Protein AF-0000000078665716 (afdb_homodimer)

Secondary structure (DSSP, 8-state):
------EEEEEEEEEEETTEEEEEPPHHHHHHTT--TT-EEEEEEETTEEEEEE------/------EEEEEEEEEEETTEEEEEPPHHHHHHTT--TT-EEEEEEETTEEEEEE------

Nearest PDB structures (foldseek):
  1ub4-assembly1_C-2  TM=9.146E-01  e=5.731E-03  Escherichia coli
  2mrn-assembly1_B  TM=7.463E-01  e=3.895E-03  Escherichia coli K-12
  2mru-assembly1_A  TM=8.805E-01  e=4.795E-02  Escherichia coli K-12
  2mru-assembly1_B  TM=8.366E-01  e=5.454E-02  Escherichia coli K-12
  2ro4-assembly1_B  TM=7.841E-01  e=2.108E-01  Bacillus subtilis

Sequence (120 aa):
MAIEEMSAIFEGTLVKWGNSLGVVIPKPVQRGMALKPGEKIRFRLEKNKLCIEKIEKKEDMAIEEMSAIFEGTLVKWGNSLGVVIPKPVQRGMALKPGEKIRFRLEKNKLCIEKIEKKED

InterPro domains:
  IPR007159 SpoVT-AbrB domain [PF04014] (15-59)
  IPR007159 SpoVT-AbrB domain [SM00966] (15-60)
  IPR037914 SpoVT-AbrB domain superfamily [SSF89447] (13-58)

Foldseek 3Di:
DPPPPDDDDDDWDWDDDDPDIDTDDDPVVCVVQVPDPPFDWDWDDDPHDTDIHGDDPPPD/DPPPPDDDDDDWDWDDDDPDIDTDDDPVVCVVQVPDPPFDWDWDDDPHDTDIHGDPPPPD

pLDDT: mean 86.78, std 16.05, range [35.03, 96.94]

Structure (mmCIF, N/CA/C/O backbone):
data_AF-0000000078665716-model_v1
#
loop_
_entity.id
_entity.type
_entity.pdbx_description
1 polymer 'SpoVT-AbrB domain-containing protein'
#
loop_
_atom_site.group_PDB
_atom_site.id
_atom_site.type_symbol
_atom_site.label_atom_id
_atom_site.label_alt_id
_atom_site.label_comp_id
_atom_site.label_asym_id
_atom_site.label_entity_id
_atom_site.label_seq_id
_atom_site.pdbx_PDB_ins_code
_atom_site.Cartn_x
_atom_site.Cartn_y
_atom_site.Cartn_z
_atom_site.occupancy
_atom_site.B_iso_or_equiv
_atom_site.auth_seq_id
_atom_site.auth_comp_id
_atom_site.auth_asym_id
_atom_site.auth_atom_id
_atom_site.pdbx_PDB_model_num
ATOM 1 N N . MET A 1 1 ? 27.422 6.488 -12.406 1 37.41 1 MET A N 1
ATOM 2 C CA . MET A 1 1 ? 26.281 7.324 -12.758 1 37.41 1 MET A CA 1
ATOM 3 C C . MET A 1 1 ? 25 6.77 -12.156 1 37.41 1 MET A C 1
ATOM 5 O O . MET A 1 1 ? 24.891 5.574 -11.875 1 37.41 1 MET A O 1
ATOM 9 N N . ALA A 1 2 ? 24.312 7.43 -11.266 1 45.88 2 ALA A N 1
ATOM 10 C CA . ALA A 1 2 ? 23.328 6.848 -10.359 1 45.88 2 ALA A CA 1
ATOM 11 C C . ALA A 1 2 ? 22.359 5.941 -11.117 1 45.88 2 ALA A C 1
ATOM 13 O O . ALA A 1 2 ? 21.672 6.391 -12.031 1 45.88 2 ALA A O 1
ATOM 14 N N . ILE A 1 3 ? 22.703 4.863 -11.758 1 50.75 3 ILE A N 1
ATOM 15 C CA . ILE A 1 3 ? 21.875 3.818 -12.367 1 50.75 3 ILE A CA 1
ATOM 16 C C . ILE A 1 3 ? 20.469 3.879 -11.797 1 50.75 3 ILE A C 1
ATOM 18 O O . ILE A 1 3 ? 20.25 3.656 -10.602 1 50.75 3 ILE A O 1
ATOM 22 N N . GLU A 1 4 ? 19.594 4.871 -12.086 1 53.94 4 GLU A N 1
ATOM 23 C CA . GLU A 1 4 ? 18.219 5.242 -11.82 1 53.94 4 GLU A CA 1
ATOM 24 C C . GLU A 1 4 ? 17.297 4.02 -11.828 1 53.94 4 GLU A C 1
ATOM 26 O O . GLU A 1 4 ? 17.141 3.359 -12.859 1 53.94 4 GLU A O 1
ATOM 31 N N . GLU A 1 5 ? 17.609 3.143 -10.969 1 58.81 5 GLU A N 1
ATOM 32 C CA . GLU A 1 5 ? 16.609 2.098 -10.789 1 58.81 5 GLU A CA 1
ATOM 33 C C . GLU A 1 5 ? 15.227 2.584 -11.219 1 58.81 5 GLU A C 1
ATOM 35 O O . GLU A 1 5 ? 14.859 3.734 -10.969 1 58.81 5 GLU A O 1
ATOM 40 N N . MET A 1 6 ? 14.891 2.268 -12.367 1 76.5 6 MET A N 1
ATOM 41 C CA . MET A 1 6 ? 13.633 2.635 -13.016 1 76.5 6 MET A CA 1
ATOM 42 C C . MET A 1 6 ? 12.453 2.365 -12.094 1 76.5 6 MET A C 1
ATOM 44 O O . MET A 1 6 ? 12.117 1.209 -11.836 1 76.5 6 MET A O 1
ATOM 48 N N . SER A 1 7 ? 12.227 3.318 -11.219 1 88.19 7 SER A N 1
ATOM 49 C CA . SER A 1 7 ? 11.008 3.246 -10.43 1 88.19 7 SER A CA 1
ATOM 50 C C . SER A 1 7 ? 9.859 3.975 -11.117 1 88.19 7 SER A C 1
ATOM 52 O O . SER A 1 7 ? 10.07 4.98 -11.797 1 88.19 7 SER A O 1
ATOM 54 N N . ALA A 1 8 ? 8.773 3.256 -11.289 1 93.56 8 ALA A N 1
ATOM 55 C CA . ALA A 1 8 ? 7.543 3.879 -11.766 1 93.56 8 ALA A CA 1
ATOM 56 C C . ALA A 1 8 ? 6.773 4.531 -10.625 1 93.56 8 ALA A C 1
ATOM 58 O O . ALA A 1 8 ? 6.652 3.951 -9.539 1 93.56 8 ALA A O 1
ATOM 59 N N . ILE A 1 9 ? 6.438 5.816 -10.828 1 94.75 9 ILE A N 1
ATOM 60 C CA . ILE A 1 9 ? 5.762 6.562 -9.773 1 94.75 9 ILE A CA 1
ATOM 61 C C . ILE A 1 9 ? 4.305 6.805 -10.164 1 94.75 9 ILE A C 1
ATOM 63 O O . ILE A 1 9 ? 4.02 7.23 -11.289 1 94.75 9 ILE A O 1
ATOM 67 N N . PHE A 1 10 ? 3.416 6.469 -9.164 1 96.62 10 PHE A N 1
ATOM 68 C CA . PHE A 1 10 ? 1.993 6.719 -9.352 1 96.62 10 PHE A CA 1
ATOM 69 C C . PHE A 1 10 ? 1.432 7.531 -8.188 1 96.62 10 PHE A C 1
ATOM 71 O O . PHE A 1 10 ? 1.979 7.508 -7.086 1 96.62 10 PHE A O 1
ATOM 78 N N . GLU A 1 11 ? 0.454 8.328 -8.477 1 95.5 11 GLU A N 1
ATOM 79 C CA . GLU A 1 11 ? -0.226 9.078 -7.426 1 95.5 11 GLU A CA 1
ATOM 80 C C . GLU A 1 11 ? -1.53 8.391 -7.02 1 95.5 11 GLU A C 1
ATOM 82 O O . GLU A 1 11 ? -2.23 7.832 -7.863 1 95.5 11 GLU A O 1
ATOM 87 N N . GLY A 1 12 ? -1.658 8.383 -5.758 1 95.19 12 GLY A N 1
ATOM 88 C CA . GLY A 1 12 ? -2.896 7.836 -5.227 1 95.19 12 GLY A CA 1
ATOM 89 C C . GLY A 1 12 ? -3.461 8.641 -4.07 1 95.19 12 GLY A C 1
ATOM 90 O O . GLY A 1 12 ? -2.92 9.695 -3.719 1 95.19 12 GLY A O 1
ATOM 91 N N . THR A 1 13 ? -4.684 8.258 -3.631 1 95.81 13 THR A N 1
ATOM 92 C CA . THR A 1 13 ? -5.348 8.898 -2.502 1 95.81 13 THR A CA 1
ATOM 93 C C . THR A 1 13 ? -5.793 7.863 -1.474 1 95.81 13 THR A C 1
ATOM 95 O O . THR A 1 13 ? -6.289 6.793 -1.834 1 95.81 13 THR A O 1
ATOM 98 N N . LEU A 1 14 ? -5.504 8.242 -0.25 1 96.62 14 LEU A N 1
ATOM 99 C CA . LEU A 1 14 ? -5.973 7.383 0.834 1 96.62 14 LEU A CA 1
ATOM 100 C C . LEU A 1 14 ? -7.492 7.426 0.944 1 96.62 14 LEU A C 1
ATOM 102 O O . LEU A 1 14 ? -8.094 8.5 0.905 1 96.62 14 LEU A O 1
ATOM 106 N N . VAL A 1 15 ? -8.008 6.219 1.04 1 94.69 15 VAL A N 1
ATOM 107 C CA . VAL A 1 15 ? -9.469 6.129 1.089 1 94.69 15 VAL A CA 1
ATOM 108 C C . VAL A 1 15 ? -9.898 5.438 2.381 1 94.69 15 VAL A C 1
ATOM 110 O O . VAL A 1 15 ? -9.195 4.562 2.889 1 94.69 15 VAL A O 1
ATOM 113 N N . LYS A 1 16 ? -10.898 5.902 2.963 1 92.56 16 LYS A N 1
ATOM 114 C CA . LYS A 1 16 ? -11.469 5.32 4.176 1 92.56 16 LYS A CA 1
ATOM 115 C C . LYS A 1 16 ? -12.633 4.395 3.85 1 92.56 16 LYS A C 1
ATOM 117 O O . LYS A 1 16 ? -13.562 4.789 3.141 1 92.56 16 LYS A O 1
ATOM 122 N N . TRP A 1 17 ? -12.492 3.066 4.199 1 85.5 17 TRP A N 1
ATOM 123 C CA . TRP A 1 17 ? -13.547 2.064 4.047 1 85.5 17 TRP A CA 1
ATOM 124 C C . TRP A 1 17 ? -14.234 1.794 5.379 1 85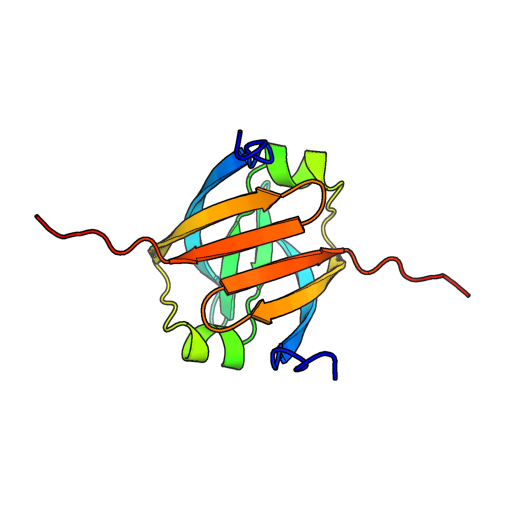.5 17 TRP A C 1
ATOM 126 O O . TRP A 1 17 ? -13.875 0.853 6.094 1 85.5 17 TRP A O 1
ATOM 136 N N . GLY A 1 18 ? -15.227 2.545 5.727 1 89.12 18 GLY A N 1
ATOM 137 C CA . GLY A 1 18 ? -15.797 2.484 7.062 1 89.12 18 GLY A CA 1
ATOM 138 C C . GLY A 1 18 ? -14.828 2.92 8.148 1 89.12 18 GLY A C 1
ATOM 139 O O . GLY A 1 18 ? -14.414 4.082 8.188 1 89.12 18 GLY A O 1
ATOM 140 N N . ASN A 1 19 ? -14.43 1.961 8.914 1 91.19 19 ASN A N 1
ATOM 141 C CA . ASN A 1 19 ? -13.492 2.266 9.984 1 91.19 19 ASN A CA 1
ATOM 142 C C . ASN A 1 19 ? -12.062 1.908 9.602 1 91.19 19 ASN A C 1
ATOM 144 O O . ASN A 1 19 ? -11.133 2.076 10.398 1 91.19 19 ASN A O 1
ATOM 148 N N . SER A 1 20 ? -11.922 1.525 8.367 1 94.62 20 SER A N 1
ATOM 149 C CA . SER A 1 20 ? -10.609 1.099 7.902 1 94.62 20 SER A CA 1
ATOM 150 C C . SER A 1 20 ? -10.039 2.076 6.875 1 94.62 20 SER A C 1
ATOM 152 O O . SER A 1 20 ? -10.797 2.785 6.203 1 94.62 20 SER A O 1
ATOM 154 N N . LEU A 1 21 ? -8.602 2.229 6.902 1 96 21 LEU A N 1
ATOM 155 C CA . LEU A 1 21 ? -7.914 3.07 5.93 1 96 21 LEU A CA 1
ATOM 156 C C . LEU A 1 21 ? -7.184 2.223 4.895 1 96 21 LEU A C 1
ATOM 158 O O . LEU A 1 21 ? -6.484 1.269 5.246 1 96 21 LEU A O 1
ATOM 162 N N . GLY A 1 22 ? -7.391 2.553 3.666 1 95.81 22 GLY A N 1
ATOM 163 C CA . GLY A 1 22 ? -6.734 1.817 2.598 1 95.81 22 GLY A CA 1
ATOM 164 C C . GLY A 1 22 ? -6.328 2.697 1.43 1 95.81 22 GLY A C 1
ATOM 165 O O . GLY A 1 22 ? -6.531 3.912 1.461 1 95.81 22 GLY A O 1
ATOM 166 N N . VAL A 1 23 ? -5.723 2.037 0.415 1 95.75 23 VAL A N 1
ATOM 167 C CA . VAL A 1 23 ? -5.309 2.756 -0.785 1 95.75 23 VAL A CA 1
ATOM 168 C C . VAL A 1 23 ? -5.598 1.906 -2.021 1 95.75 23 VAL A C 1
ATOM 170 O O . VAL A 1 23 ? -5.445 0.683 -1.99 1 95.75 23 VAL A O 1
ATOM 173 N N . VAL A 1 24 ? -6.059 2.561 -3.051 1 96.06 24 VAL A N 1
ATOM 174 C CA . VAL A 1 24 ? -6.305 1.923 -4.34 1 96.06 24 VAL A CA 1
ATOM 175 C C . VAL A 1 24 ? -4.996 1.806 -5.117 1 96.06 24 VAL A C 1
ATOM 177 O O . VAL A 1 24 ? -4.273 2.791 -5.281 1 96.06 24 VAL A O 1
ATOM 180 N N . ILE A 1 25 ? -4.664 0.658 -5.535 1 96.75 25 ILE A N 1
ATOM 181 C CA . ILE A 1 25 ? -3.436 0.408 -6.277 1 96.75 25 ILE A CA 1
ATOM 182 C C . ILE A 1 25 ? -3.686 0.608 -7.77 1 96.75 25 ILE A C 1
ATOM 184 O O . ILE A 1 25 ? -4.609 0.019 -8.336 1 96.75 25 ILE A O 1
ATOM 188 N N . PRO A 1 26 ? -2.881 1.4 -8.32 1 96.38 26 PRO A N 1
ATOM 189 C CA . PRO A 1 26 ? -3.055 1.631 -9.75 1 96.38 26 PRO A CA 1
ATOM 190 C C . PRO A 1 26 ? -3.014 0.34 -10.57 1 96.38 26 PRO A C 1
ATOM 192 O O . PRO A 1 26 ? -2.221 -0.557 -10.266 1 96.38 26 PRO A O 1
ATOM 195 N N . LYS A 1 27 ? -3.795 0.289 -11.562 1 94.94 27 LYS A N 1
ATOM 196 C CA . LYS A 1 27 ? -3.939 -0.908 -12.391 1 94.94 27 LYS A CA 1
ATOM 197 C C . LYS A 1 27 ? -2.592 -1.361 -12.945 1 94.94 27 LYS A C 1
ATOM 199 O O . LYS A 1 27 ? -2.271 -2.551 -12.914 1 94.94 27 LYS A O 1
ATOM 204 N N . PRO A 1 28 ? -1.855 -0.371 -13.5 1 95.12 28 PRO A N 1
ATOM 205 C CA . 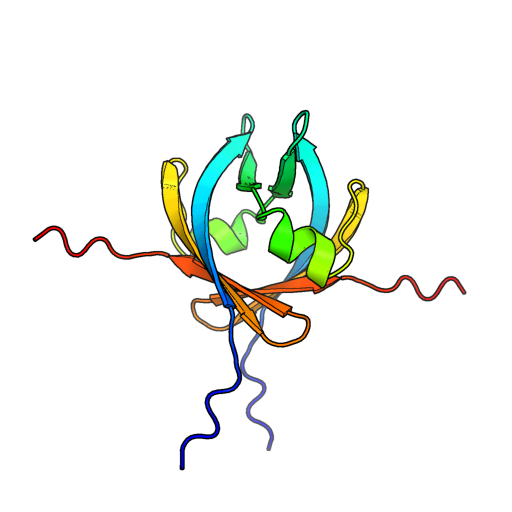PRO A 1 28 ? -0.556 -0.808 -14.016 1 95.12 28 PRO A CA 1
ATOM 206 C C . PRO A 1 28 ? 0.306 -1.479 -12.953 1 95.12 28 PRO A C 1
ATOM 208 O O . PRO A 1 28 ? 1.065 -2.402 -13.258 1 95.12 28 PRO A O 1
ATOM 211 N N . VAL A 1 29 ? 0.22 -1.018 -11.742 1 94.81 29 VAL A N 1
ATOM 212 C CA . VAL A 1 29 ? 0.983 -1.59 -10.641 1 94.81 29 VAL A CA 1
ATOM 213 C C . VAL A 1 29 ? 0.432 -2.971 -10.289 1 94.81 29 VAL A C 1
ATOM 215 O O . VAL A 1 29 ? 1.195 -3.918 -10.094 1 94.81 29 VAL A O 1
ATOM 218 N N . GLN A 1 30 ? -0.831 -3.037 -10.219 1 94.38 30 GLN A N 1
ATOM 219 C CA . GLN A 1 30 ? -1.493 -4.309 -9.945 1 94.38 30 GLN A CA 1
ATOM 220 C C . GLN A 1 30 ? -1.037 -5.387 -10.93 1 94.38 30 GLN A C 1
ATOM 222 O O . GLN A 1 30 ? -0.706 -6.5 -10.523 1 94.38 30 GLN A O 1
ATOM 227 N N . ARG A 1 31 ? -1.082 -5.02 -12.164 1 93.31 31 ARG A N 1
ATOM 228 C CA . ARG A 1 31 ? -0.706 -5.949 -13.227 1 93.31 31 ARG A CA 1
ATOM 229 C C . ARG A 1 31 ? 0.781 -6.281 -13.156 1 93.31 31 ARG A C 1
ATOM 231 O O . ARG A 1 31 ? 1.173 -7.438 -13.344 1 93.31 31 ARG A O 1
ATOM 238 N N . GLY A 1 32 ? 1.533 -5.238 -12.922 1 93.25 32 GLY A N 1
ATOM 239 C CA . GLY A 1 32 ? 2.975 -5.43 -12.859 1 93.25 32 GLY A CA 1
ATOM 240 C C . GLY A 1 32 ? 3.398 -6.383 -11.758 1 93.25 32 GLY A C 1
ATOM 241 O O . GLY A 1 32 ? 4.352 -7.148 -11.922 1 93.25 32 GLY A O 1
ATOM 242 N N . MET A 1 33 ? 2.729 -6.352 -10.719 1 93.75 33 MET A N 1
ATOM 243 C CA . MET A 1 33 ? 3.051 -7.203 -9.578 1 93.75 33 MET A CA 1
ATOM 244 C C . MET A 1 33 ? 2.141 -8.422 -9.531 1 93.75 33 MET A C 1
ATOM 246 O O . MET A 1 33 ? 2.256 -9.258 -8.633 1 93.75 33 MET A O 1
ATOM 250 N N . ALA A 1 34 ? 1.212 -8.5 -10.477 1 94.12 34 ALA A N 1
ATOM 251 C CA . ALA A 1 34 ? 0.258 -9.602 -10.562 1 94.12 34 ALA A CA 1
ATOM 252 C C . ALA A 1 34 ? -0.556 -9.719 -9.273 1 94.12 34 ALA A C 1
ATOM 254 O O . ALA A 1 34 ? -0.68 -10.812 -8.711 1 94.12 34 ALA A O 1
ATOM 255 N N . LEU A 1 35 ? -1.04 -8.625 -8.836 1 94.5 35 LEU A N 1
ATOM 256 C CA . LEU A 1 35 ? -1.86 -8.602 -7.633 1 94.5 35 LEU A CA 1
ATOM 257 C C . LEU A 1 35 ? -3.301 -8.984 -7.949 1 94.5 35 LEU A C 1
ATOM 259 O O . LEU A 1 35 ? -3.832 -8.617 -9 1 94.5 35 LEU A O 1
ATOM 263 N N . LYS A 1 36 ? -3.887 -9.727 -7.039 1 93.44 36 LYS A N 1
ATOM 264 C CA . LYS A 1 36 ? -5.266 -10.18 -7.195 1 93.44 36 LYS A CA 1
ATOM 265 C C . LYS A 1 36 ? -6.062 -9.969 -5.906 1 93.44 36 LYS A C 1
ATOM 267 O O . LYS A 1 36 ? -5.508 -10.055 -4.809 1 93.44 36 LYS A O 1
ATOM 272 N N . PRO A 1 37 ? -7.273 -9.68 -6.051 1 95.12 37 PRO A N 1
ATOM 273 C CA . PRO A 1 37 ? -8.117 -9.539 -4.863 1 95.12 37 PRO A CA 1
ATOM 274 C C . PRO A 1 37 ? -8.148 -10.805 -4.008 1 95.12 37 PRO A C 1
ATOM 276 O O . PRO A 1 37 ? -8.25 -11.914 -4.543 1 95.12 37 PRO A O 1
ATOM 279 N N . GLY A 1 38 ? -8 -10.656 -2.688 1 94.81 38 GLY A N 1
ATOM 280 C CA . GLY A 1 38 ? -8.023 -11.805 -1.787 1 94.81 38 GLY A CA 1
ATOM 281 C C . GLY A 1 38 ? -6.645 -12.383 -1.539 1 94.81 38 GLY A C 1
ATOM 282 O O . GLY A 1 38 ? -6.488 -13.289 -0.718 1 94.81 38 GLY A O 1
ATOM 283 N N . GLU A 1 39 ? -5.719 -11.898 -2.258 1 93.88 39 GLU A N 1
ATOM 284 C CA . GLU A 1 39 ? -4.352 -12.391 -2.092 1 93.88 39 GLU A CA 1
ATOM 285 C C . GLU A 1 39 ? -3.701 -11.805 -0.842 1 93.88 39 GLU A C 1
ATOM 287 O O . GLU A 1 39 ? -4.047 -10.703 -0.415 1 93.88 39 GLU A O 1
ATOM 292 N N . LYS A 1 40 ? -2.752 -12.531 -0.319 1 95.69 40 LYS A N 1
ATOM 293 C CA . LYS A 1 40 ? -2.033 -12.078 0.869 1 95.69 40 LYS A CA 1
ATOM 294 C C . LYS A 1 40 ? -0.806 -11.258 0.489 1 95.69 40 LYS A C 1
ATOM 296 O O . LYS A 1 40 ? -0.075 -11.617 -0.437 1 95.69 40 LYS A O 1
ATOM 301 N N . ILE A 1 41 ? -0.667 -10.188 1.218 1 96 41 ILE A N 1
ATOM 302 C CA . ILE A 1 41 ? 0.486 -9.328 0.983 1 96 41 ILE A CA 1
ATOM 303 C C . ILE A 1 41 ? 1.173 -9.016 2.311 1 96 41 ILE A C 1
ATOM 305 O O . ILE A 1 41 ? 0.606 -9.25 3.381 1 96 41 ILE A O 1
ATOM 309 N N . ARG A 1 42 ? 2.383 -8.523 2.219 1 95.88 42 ARG A N 1
ATOM 310 C CA . ARG A 1 42 ? 3.176 -8.1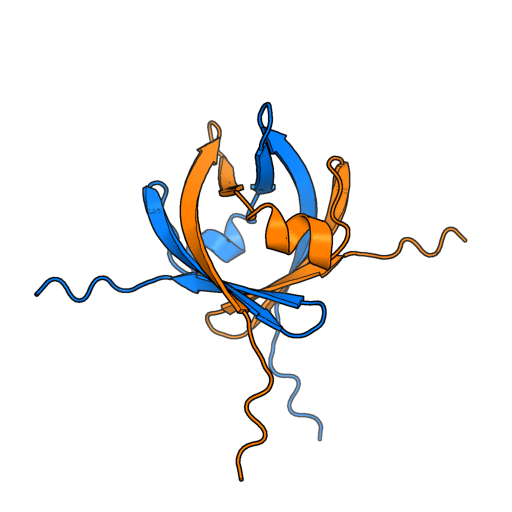48 3.387 1 95.88 42 ARG A CA 1
ATOM 311 C C . ARG A 1 42 ? 3.496 -6.652 3.371 1 95.88 42 ARG A C 1
ATOM 313 O O . ARG A 1 42 ? 3.953 -6.121 2.357 1 95.88 42 ARG A O 1
ATOM 320 N N . PHE A 1 43 ? 3.125 -6.047 4.461 1 96.56 43 PHE A N 1
ATOM 321 C CA . PHE A 1 43 ? 3.494 -4.648 4.656 1 96.56 43 PHE A CA 1
ATOM 322 C C . PHE A 1 43 ? 4.816 -4.535 5.402 1 96.56 43 PHE A C 1
ATOM 324 O O . PHE A 1 43 ? 4.973 -5.09 6.492 1 96.56 43 PHE A O 1
ATOM 331 N N . ARG A 1 44 ? 5.746 -3.885 4.785 1 95.06 44 ARG A N 1
ATOM 332 C CA . ARG A 1 44 ? 7.012 -3.604 5.457 1 95.06 44 ARG A CA 1
ATOM 333 C C . ARG A 1 44 ? 7.176 -2.107 5.707 1 95.06 44 ARG A C 1
ATOM 335 O O . ARG A 1 44 ? 7.391 -1.335 4.773 1 95.06 44 ARG A O 1
ATOM 342 N N . LEU A 1 45 ? 7.098 -1.755 6.941 1 94.62 45 LEU A N 1
ATOM 343 C CA . LEU A 1 45 ? 7.273 -0.357 7.32 1 94.62 45 LEU A CA 1
ATOM 344 C C . LEU A 1 45 ? 8.75 -0.033 7.531 1 94.62 45 LEU A C 1
ATOM 346 O O . LEU A 1 45 ? 9.398 -0.624 8.398 1 94.62 45 LEU A O 1
ATOM 350 N N . GLU A 1 46 ? 9.258 0.774 6.699 1 88.44 46 GLU A N 1
ATOM 351 C CA . GLU A 1 46 ? 10.648 1.201 6.781 1 88.44 46 GLU A CA 1
ATOM 352 C C . GLU A 1 46 ? 10.75 2.686 7.121 1 88.44 46 GLU A C 1
ATOM 354 O O . GLU A 1 46 ? 10.742 3.533 6.227 1 88.44 46 GLU A O 1
ATOM 359 N N . LYS A 1 47 ? 10.938 3.082 8.438 1 81.81 47 LYS A N 1
ATOM 360 C CA . LYS A 1 47 ? 11.086 4.445 8.945 1 81.81 47 LYS A CA 1
ATOM 361 C C . LYS A 1 47 ? 9.898 5.312 8.539 1 81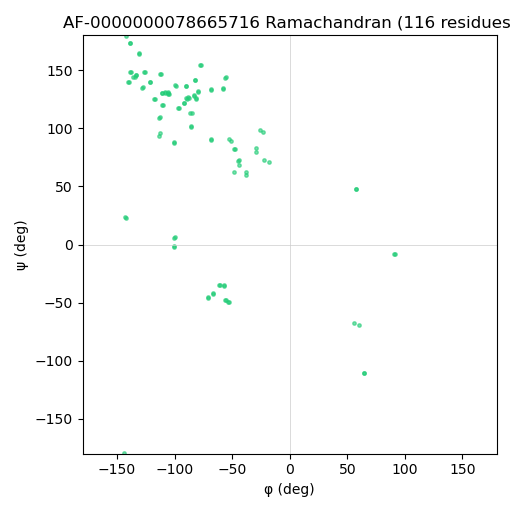.81 47 LYS A C 1
ATOM 363 O O . LYS A 1 47 ? 9.18 5.824 9.398 1 81.81 47 LYS A O 1
ATOM 368 N N . ASN A 1 48 ? 9.727 5.617 7.23 1 83.56 48 ASN A N 1
ATOM 369 C CA . ASN A 1 48 ? 8.602 6.457 6.832 1 83.56 48 ASN A CA 1
ATOM 370 C C . ASN A 1 48 ? 8.016 6.016 5.496 1 83.56 48 ASN A C 1
ATOM 372 O O . ASN A 1 48 ? 7.453 6.828 4.758 1 83.56 48 ASN A O 1
ATOM 376 N N . LYS A 1 49 ? 8.258 4.816 5.242 1 91.81 49 LYS A N 1
ATOM 377 C CA . LYS A 1 49 ? 7.793 4.277 3.969 1 91.81 49 LYS A CA 1
ATOM 378 C C . LYS A 1 49 ? 7.156 2.902 4.156 1 91.81 49 LYS A C 1
ATOM 380 O O . LYS A 1 49 ? 7.613 2.107 4.98 1 91.81 49 LYS A O 1
ATOM 385 N N . LEU A 1 50 ? 6.191 2.678 3.42 1 96.31 50 LEU A N 1
ATOM 386 C CA . LEU A 1 50 ? 5.496 1.396 3.459 1 96.31 50 LEU A CA 1
ATOM 387 C C . LEU A 1 50 ? 5.746 0.602 2.182 1 96.31 50 LEU A C 1
ATOM 389 O O . LEU A 1 50 ? 5.398 1.052 1.088 1 96.31 50 LEU A O 1
ATOM 393 N N . CYS A 1 51 ? 6.305 -0.529 2.369 1 96.06 51 CYS A N 1
ATOM 394 C CA . CYS A 1 51 ? 6.578 -1.394 1.227 1 96.06 51 CYS A CA 1
ATOM 395 C C . CYS A 1 51 ? 5.602 -2.562 1.183 1 96.06 51 CYS A C 1
ATOM 397 O O . CYS A 1 51 ? 5.414 -3.26 2.182 1 96.06 51 CYS A O 1
ATOM 399 N N . ILE A 1 52 ? 5.004 -2.777 0.053 1 96.94 52 ILE A N 1
ATOM 400 C CA . ILE A 1 52 ? 4.035 -3.855 -0.127 1 96.94 52 ILE A CA 1
ATOM 401 C C . ILE A 1 52 ? 4.621 -4.926 -1.048 1 96.94 52 ILE A C 1
ATOM 403 O O . ILE A 1 52 ? 5.148 -4.609 -2.117 1 96.94 52 ILE A O 1
ATOM 407 N N . GLU A 1 53 ? 4.527 -6.105 -0.612 1 94.25 53 GLU A N 1
ATOM 408 C CA . GLU A 1 53 ? 5.004 -7.246 -1.387 1 94.25 53 GLU A CA 1
ATOM 409 C C . GLU A 1 53 ? 4.027 -8.414 -1.302 1 94.25 53 GLU A C 1
ATOM 411 O O . GLU A 1 53 ? 3.32 -8.57 -0.304 1 94.25 53 GLU A O 1
ATOM 416 N N . LYS A 1 54 ? 3.963 -9.164 -2.309 1 92.62 54 LYS A N 1
ATOM 417 C CA . LYS A 1 54 ? 3.082 -10.328 -2.359 1 92.62 54 LYS A CA 1
ATOM 418 C C . LYS A 1 54 ? 3.693 -11.508 -1.614 1 92.62 54 LYS A C 1
ATOM 420 O O . LYS A 1 54 ? 4.89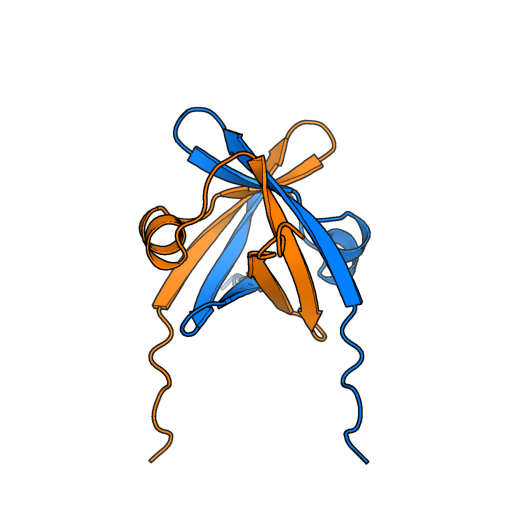1 -11.773 -1.731 1 92.62 54 LYS A O 1
ATOM 425 N N . ILE A 1 55 ? 2.826 -12.125 -0.735 1 90.44 55 ILE A N 1
ATOM 426 C CA . ILE A 1 55 ? 3.275 -13.297 0.014 1 90.44 55 ILE A CA 1
ATOM 427 C C . ILE A 1 55 ? 3.059 -14.555 -0.817 1 90.44 55 ILE A C 1
ATOM 429 O O . ILE A 1 55 ? 1.942 -14.828 -1.268 1 90.44 55 ILE A O 1
ATOM 433 N N . GLU A 1 56 ? 4.066 -15.086 -1.415 1 78.56 56 GLU A N 1
ATOM 434 C CA . GLU A 1 56 ? 3.951 -16.359 -2.125 1 78.56 56 GLU A CA 1
ATOM 435 C C . GLU A 1 56 ? 3.721 -17.516 -1.155 1 78.56 56 GLU A C 1
ATOM 437 O O . GLU A 1 56 ? 4.441 -17.641 -0.163 1 78.56 56 GLU A O 1
ATOM 442 N N . LYS A 1 57 ? 2.33 -17.812 -0.891 1 68.62 57 LYS A N 1
ATOM 443 C CA . LYS A 1 57 ? 2.117 -19 -0.075 1 68.62 57 LYS A CA 1
ATOM 444 C C . LYS A 1 57 ? 2.848 -20.203 -0.661 1 68.62 57 LYS A C 1
ATOM 446 O O . LYS A 1 57 ? 2.711 -20.5 -1.849 1 68.62 57 LYS A O 1
ATOM 451 N N . LYS A 1 58 ? 4.094 -20.375 -0.211 1 57.66 58 LYS A N 1
ATOM 452 C CA . LYS A 1 58 ? 4.527 -21.734 -0.544 1 57.66 58 LYS A CA 1
ATOM 453 C C . LYS A 1 58 ? 3.432 -22.75 -0.249 1 57.66 58 LYS A C 1
ATOM 455 O O . LYS A 1 58 ? 2.963 -22.859 0.887 1 57.66 58 LYS A O 1
ATOM 460 N N . GLU A 1 59 ? 2.342 -22.828 -1.03 1 48.59 59 GLU A N 1
ATOM 461 C CA . GLU A 1 59 ? 1.667 -24.109 -0.86 1 48.59 59 GLU A CA 1
ATOM 462 C C . GLU A 1 59 ? 2.658 -25.219 -0.485 1 48.59 59 GLU A C 1
ATOM 464 O O . GLU A 1 59 ? 3.59 -25.5 -1.239 1 48.59 59 GLU A O 1
ATOM 469 N N . ASP A 1 60 ? 3 -25.328 0.798 1 35.28 60 ASP A N 1
ATOM 470 C CA . ASP A 1 60 ? 3.256 -26.75 1.002 1 35.28 60 ASP A CA 1
ATOM 471 C C . ASP A 1 60 ? 2.0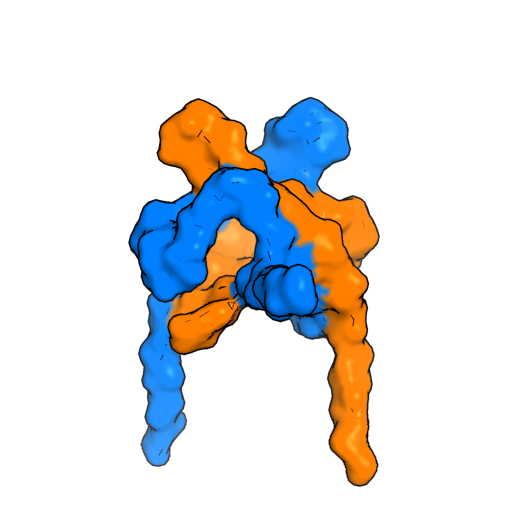92 -27.594 0.494 1 35.28 60 ASP A C 1
ATOM 473 O O . ASP A 1 60 ? 0.931 -27.203 0.608 1 35.28 60 ASP A O 1
ATOM 477 N N . MET B 1 1 ? 27.953 -5.324 11.289 1 39.72 1 MET B N 1
ATOM 478 C CA . MET B 1 1 ? 26.766 -6.055 11.719 1 39.72 1 MET B CA 1
ATOM 479 C C . MET B 1 1 ? 25.5 -5.449 11.109 1 39.72 1 MET B C 1
ATOM 481 O O . MET B 1 1 ? 25.453 -4.242 10.875 1 39.72 1 MET B O 1
ATOM 485 N N . ALA B 1 2 ? 24.891 -6.094 10.117 1 47.09 2 ALA B N 1
ATOM 486 C CA . ALA B 1 2 ? 23.875 -5.492 9.258 1 47.09 2 ALA B CA 1
ATOM 487 C C . ALA B 1 2 ? 22.875 -4.695 10.07 1 47.09 2 ALA B C 1
ATOM 489 O O . ALA B 1 2 ? 22.234 -5.234 10.984 1 47.09 2 ALA B O 1
ATOM 490 N N . ILE B 1 3 ? 23.125 -3.652 10.664 1 50.88 3 ILE B N 1
ATOM 491 C CA . ILE B 1 3 ? 22.219 -2.734 11.344 1 50.88 3 ILE B CA 1
ATOM 492 C C . ILE B 1 3 ? 20.812 -2.91 10.805 1 50.88 3 ILE B C 1
ATOM 494 O O . ILE B 1 3 ? 20.547 -2.627 9.633 1 50.88 3 ILE B O 1
ATOM 498 N N . GLU B 1 4 ? 20.047 -3.986 11.094 1 54.34 4 GLU B N 1
ATOM 499 C CA . GLU B 1 4 ? 18.688 -4.43 10.836 1 54.34 4 GLU B CA 1
ATOM 500 C C . GLU B 1 4 ? 17.703 -3.264 10.914 1 54.34 4 GLU B C 1
ATOM 502 O O . GLU B 1 4 ? 17.531 -2.652 11.969 1 54.34 4 GLU B O 1
ATOM 507 N N . GLU B 1 5 ? 17.922 -2.369 10.031 1 59.25 5 GLU B N 1
ATOM 508 C CA . GLU B 1 5 ? 16.859 -1.374 9.914 1 59.25 5 GLU B CA 1
ATOM 509 C C . GLU B 1 5 ? 15.516 -1.94 10.367 1 59.25 5 GLU B C 1
ATOM 511 O O . GLU B 1 5 ? 15.203 -3.104 10.102 1 59.25 5 GLU B O 1
ATOM 516 N N . MET B 1 6 ? 15.211 -1.632 11.508 1 77.19 6 MET B N 1
ATOM 517 C CA . MET B 1 6 ? 13.992 -2.064 12.18 1 77.19 6 MET B CA 1
ATOM 518 C C . MET B 1 6 ? 12.773 -1.849 11.289 1 77.19 6 MET B C 1
ATOM 520 O O . MET B 1 6 ? 12.359 -0.71 11.055 1 77.19 6 MET B O 1
ATOM 524 N N . SER B 1 7 ? 12.57 -2.801 10.414 1 88.44 7 SER B N 1
ATOM 525 C CA . SER B 1 7 ? 11.328 -2.773 9.656 1 88.44 7 SER B CA 1
ATOM 526 C C . SER B 1 7 ? 10.219 -3.539 10.375 1 88.44 7 SER B C 1
ATOM 528 O O . SER B 1 7 ? 10.484 -4.535 11.047 1 88.44 7 SER B O 1
ATOM 530 N N . ALA B 1 8 ? 9.109 -2.838 10.578 1 93.62 8 ALA B N 1
ATOM 531 C CA . ALA B 1 8 ? 7.914 -3.502 11.094 1 93.62 8 ALA B CA 1
ATOM 532 C C . ALA B 1 8 ? 7.137 -4.172 9.961 1 93.62 8 ALA B C 1
ATOM 534 O O . ALA B 1 8 ? 6.965 -3.592 8.891 1 93.62 8 ALA B O 1
ATOM 535 N N . ILE B 1 9 ? 6.844 -5.465 10.18 1 94.81 9 ILE B N 1
ATOM 536 C CA . ILE B 1 9 ? 6.168 -6.227 9.141 1 94.81 9 ILE B CA 1
ATOM 537 C C . ILE B 1 9 ? 4.727 -6.512 9.562 1 94.81 9 ILE B C 1
ATOM 539 O O . ILE B 1 9 ? 4.48 -6.949 10.688 1 94.81 9 ILE B O 1
ATOM 543 N N . PHE B 1 10 ? 3.799 -6.195 8.586 1 96.69 10 PHE B N 1
ATOM 544 C CA . PHE B 1 10 ? 2.387 -6.492 8.797 1 96.69 10 PHE B CA 1
ATOM 545 C C . PHE B 1 10 ? 1.824 -7.32 7.648 1 96.69 10 PHE B C 1
ATOM 547 O O . PHE B 1 10 ? 2.348 -7.277 6.535 1 96.69 10 PHE B O 1
ATOM 554 N N . GLU B 1 11 ? 0.871 -8.148 7.961 1 95.5 11 GLU B N 1
ATOM 555 C CA . GLU B 1 11 ? 0.19 -8.906 6.918 1 95.5 11 GLU B CA 1
ATOM 556 C C . GLU B 1 11 ? -1.146 -8.273 6.551 1 95.5 11 GLU B C 1
ATOM 558 O O . GLU B 1 11 ? -1.843 -7.734 7.414 1 95.5 11 GLU B O 1
ATOM 563 N N . GLY B 1 12 ? -1.306 -8.266 5.293 1 95.19 12 GLY B N 1
ATOM 564 C CA . GLY B 1 12 ? -2.572 -7.754 4.797 1 95.19 12 GLY B CA 1
ATOM 565 C C . GLY B 1 12 ? -3.143 -8.57 3.654 1 95.19 12 GLY B C 1
ATOM 566 O O . GLY B 1 12 ? -2.588 -9.609 3.289 1 95.19 12 GLY B O 1
ATOM 567 N N . THR B 1 13 ? -4.387 -8.219 3.236 1 95.81 13 THR B N 1
ATOM 568 C CA . THR B 1 13 ? -5.062 -8.875 2.125 1 95.81 13 THR B CA 1
ATOM 569 C C . THR B 1 13 ? -5.562 -7.852 1.11 1 95.81 13 THR B C 1
ATOM 571 O O . THR B 1 13 ? -6.082 -6.797 1.488 1 95.81 13 THR B O 1
ATOM 574 N N . LEU B 1 14 ? -5.297 -8.211 -0.112 1 96.62 14 LEU B N 1
ATOM 575 C CA . LEU B 1 14 ? -5.812 -7.359 -1.18 1 96.62 14 LEU B CA 1
ATOM 576 C C . LEU B 1 14 ? -7.336 -7.449 -1.256 1 96.62 14 LEU B C 1
ATOM 578 O O . LEU B 1 14 ? -7.902 -8.539 -1.209 1 96.62 14 LEU B O 1
ATOM 582 N N . VAL B 1 15 ? -7.887 -6.262 -1.35 1 94.62 15 VAL B N 1
ATOM 583 C CA . VAL B 1 15 ? -9.344 -6.215 -1.369 1 94.62 15 VAL B CA 1
ATOM 584 C C . VAL B 1 15 ? -9.82 -5.539 -2.654 1 94.62 15 VAL B C 1
ATOM 586 O O . VAL B 1 15 ? -9.164 -4.637 -3.17 1 94.62 15 VAL B O 1
ATOM 589 N N . LYS B 1 16 ? -10.82 -6.035 -3.211 1 92.5 16 LYS B N 1
ATOM 590 C CA . LYS B 1 16 ? -11.422 -5.473 -4.414 1 92.5 16 LYS B CA 1
ATOM 591 C C . LYS B 1 16 ? -12.617 -4.59 -4.07 1 92.5 16 LYS B C 1
ATOM 593 O O . LYS B 1 16 ? -13.523 -5.02 -3.354 1 92.5 16 LYS B O 1
ATOM 598 N N . TRP B 1 17 ? -12.516 -3.271 -4.406 1 85.44 17 TRP B N 1
ATOM 599 C CA . TRP B 1 17 ? -13.602 -2.307 -4.242 1 85.44 17 TRP B CA 1
ATOM 600 C C . TRP B 1 17 ? -14.305 -2.051 -5.566 1 85.44 17 TRP B C 1
ATOM 602 O O . TRP B 1 17 ? -13.961 -1.11 -6.289 1 85.44 17 TRP B O 1
ATOM 612 N N . GLY B 1 18 ? -15.305 -2.83 -5.91 1 89.12 18 GLY B N 1
ATOM 613 C CA . GLY B 1 18 ? -15.891 -2.777 -7.242 1 89.12 18 GLY B CA 1
ATOM 614 C C . GLY B 1 18 ? -14.93 -3.193 -8.336 1 89.12 18 GLY B C 1
ATOM 615 O O . GLY B 1 18 ? -14.484 -4.344 -8.375 1 89.12 18 GLY B O 1
ATOM 616 N N . ASN B 1 19 ? -14.555 -2.223 -9.117 1 91.25 19 ASN B N 1
ATOM 617 C CA . ASN B 1 19 ? -13.633 -2.506 -10.211 1 91.25 19 ASN B CA 1
ATOM 618 C C . ASN B 1 19 ? -12.203 -2.109 -9.844 1 91.25 19 ASN B C 1
ATOM 620 O O . ASN B 1 19 ? -11.289 -2.244 -10.664 1 91.25 19 ASN B O 1
ATOM 624 N N . SER B 1 20 ? -12.062 -1.713 -8.609 1 94.62 20 SER B N 1
ATOM 625 C CA . SER B 1 20 ? -10.75 -1.252 -8.164 1 94.62 20 SER B CA 1
ATOM 626 C C . SER B 1 20 ? -10.141 -2.211 -7.148 1 94.62 20 SER B C 1
ATOM 628 O O . SER B 1 20 ? -10.867 -2.934 -6.461 1 94.62 20 SER B O 1
ATOM 630 N N . LEU B 1 21 ? -8.703 -2.324 -7.191 1 96 21 LEU B N 1
ATOM 631 C CA . LEU B 1 21 ? -7.969 -3.143 -6.23 1 96 21 LEU B CA 1
ATOM 632 C C . LEU B 1 21 ? -7.25 -2.268 -5.207 1 96 21 LEU B C 1
ATOM 634 O O . LEU B 1 21 ? -6.59 -1.292 -5.574 1 96 21 LEU B O 1
ATOM 638 N N . GLY B 1 22 ? -7.434 -2.6 -3.969 1 95.81 22 GLY B N 1
ATOM 639 C CA . GLY B 1 22 ? -6.785 -1.842 -2.912 1 95.81 22 GLY B CA 1
ATOM 640 C C . GLY B 1 22 ? -6.316 -2.709 -1.759 1 95.81 22 GLY B C 1
ATOM 641 O O . GLY B 1 22 ? -6.488 -3.93 -1.782 1 95.81 22 GLY B O 1
ATOM 642 N N . VAL B 1 23 ? -5.699 -2.029 -0.761 1 95.69 23 VAL B N 1
ATOM 643 C CA . VAL B 1 23 ? -5.227 -2.736 0.425 1 95.69 23 VAL B CA 1
ATOM 644 C C . VAL B 1 23 ? -5.5 -1.896 1.671 1 95.69 23 VAL B C 1
ATOM 646 O O . VAL B 1 23 ? -5.383 -0.669 1.638 1 95.69 23 VAL B O 1
ATOM 649 N N . VAL B 1 24 ? -5.91 -2.574 2.729 1 96.06 24 VAL B N 1
ATOM 650 C CA . VAL B 1 24 ? -6.141 -1.943 4.023 1 96.06 24 VAL B CA 1
ATOM 651 C C . VAL B 1 24 ? -4.812 -1.782 4.762 1 96.06 24 VAL B C 1
ATOM 653 O O . VAL B 1 24 ? -4.059 -2.744 4.906 1 96.06 24 VAL B O 1
ATOM 656 N N . ILE B 1 25 ? -4.512 -0.618 5.152 1 96.69 25 ILE B N 1
ATOM 657 C CA . ILE B 1 25 ? -3.273 -0.331 5.867 1 96.69 25 ILE B CA 1
ATOM 658 C C . ILE B 1 25 ? -3.482 -0.537 7.367 1 96.69 25 ILE B C 1
ATOM 660 O O . ILE B 1 25 ? -4.41 0.028 7.953 1 96.69 25 ILE B O 1
ATOM 664 N N . PRO B 1 26 ? -2.648 -1.314 7.898 1 96.38 26 PRO B N 1
ATOM 665 C CA . PRO B 1 26 ? -2.785 -1.551 9.336 1 96.38 26 PRO B CA 1
ATOM 666 C C . PRO B 1 26 ? -2.768 -0.259 10.148 1 96.38 26 PRO B C 1
ATOM 668 O O . PRO B 1 26 ? -2.008 0.661 9.836 1 96.38 26 PRO B O 1
ATOM 671 N N . LYS B 1 27 ? -3.523 -0.234 11.164 1 95 27 LYS B N 1
ATOM 672 C CA . LYS B 1 27 ? -3.686 0.958 11.992 1 95 27 LYS B CA 1
ATOM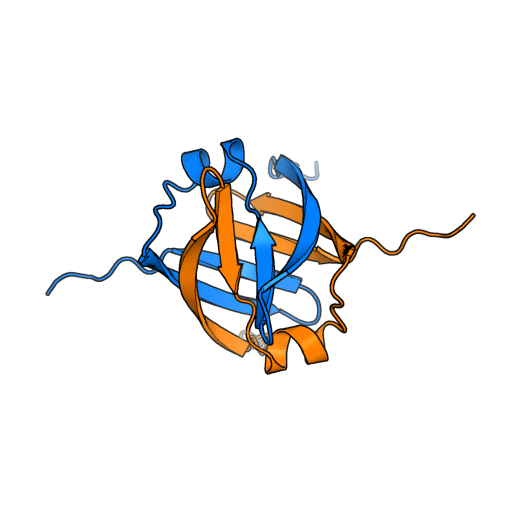 673 C C . LYS B 1 27 ? -2.34 1.449 12.523 1 95 27 LYS B C 1
ATOM 675 O O . LYS B 1 27 ? -2.053 2.648 12.484 1 95 27 LYS B O 1
ATOM 680 N N . PRO B 1 28 ? -1.565 0.489 13.062 1 95.06 28 PRO B N 1
ATOM 681 C CA . PRO B 1 28 ? -0.269 0.964 13.547 1 95.06 28 PRO B CA 1
ATOM 682 C C . PRO B 1 28 ? 0.55 1.661 12.469 1 95.06 28 PRO B C 1
ATOM 684 O O . PRO B 1 28 ? 1.286 2.607 12.758 1 95.06 28 PRO B O 1
ATOM 687 N N . VAL B 1 29 ? 0.451 1.195 11.266 1 94.88 29 VAL B N 1
ATOM 688 C CA . VAL B 1 29 ? 1.177 1.789 10.141 1 94.88 29 VAL B CA 1
ATOM 689 C C . VAL B 1 29 ? 0.578 3.152 9.805 1 94.88 29 VAL B C 1
ATOM 691 O O . VAL B 1 29 ? 1.31 4.121 9.594 1 94.88 29 VAL B O 1
ATOM 694 N N . GLN B 1 30 ? -0.687 3.178 9.75 1 94.5 30 GLN B N 1
ATOM 695 C CA . GLN B 1 30 ? -1.393 4.43 9.492 1 94.5 30 GLN B CA 1
ATOM 696 C C . GLN B 1 30 ? -0.953 5.52 10.461 1 94.5 30 GLN B C 1
ATOM 698 O O . GLN B 1 30 ? -0.661 6.645 10.055 1 94.5 30 GLN B O 1
ATOM 703 N N . ARG B 1 31 ? -0.96 5.141 11.711 1 93.38 31 ARG B N 1
ATOM 704 C CA . ARG B 1 31 ? -0.592 6.086 12.766 1 93.38 31 ARG B CA 1
ATOM 705 C C . ARG B 1 31 ? 0.882 6.461 12.672 1 93.38 31 ARG B C 1
ATOM 707 O O . ARG B 1 31 ? 1.242 7.629 12.844 1 93.38 31 ARG B O 1
ATOM 714 N N . GLY B 1 32 ? 1.663 5.441 12.414 1 93.25 32 GLY B N 1
ATOM 715 C CA . GLY B 1 32 ? 3.094 5.68 12.32 1 93.25 32 GLY B CA 1
ATOM 716 C C . GLY B 1 32 ? 3.469 6.645 11.211 1 93.25 32 GLY B C 1
ATOM 717 O O . GLY B 1 32 ? 4.398 7.438 11.359 1 93.25 32 GLY B O 1
ATOM 718 N N . MET B 1 33 ? 2.783 6.598 10.188 1 93.81 33 MET B N 1
ATOM 719 C CA . MET B 1 33 ? 3.057 7.457 9.039 1 93.81 33 MET B CA 1
ATOM 720 C C . MET B 1 33 ? 2.107 8.648 9.016 1 93.81 33 MET B C 1
ATOM 722 O O . MET B 1 33 ? 2.178 9.492 8.117 1 93.81 33 MET B O 1
ATOM 726 N N . ALA B 1 34 ? 1.197 8.695 9.977 1 94.12 34 ALA B N 1
ATOM 727 C CA . ALA B 1 34 ? 0.21 9.766 10.078 1 94.12 34 ALA B CA 1
ATOM 728 C C . ALA B 1 34 ? -0.63 9.867 8.812 1 94.12 34 ALA B C 1
ATOM 730 O O . ALA B 1 34 ? -0.797 10.953 8.25 1 94.12 34 ALA B O 1
ATOM 731 N N . LEU B 1 35 ? -1.099 8.75 8.391 1 94.56 35 LEU B N 1
ATOM 732 C CA . LEU B 1 35 ? -1.94 8.703 7.199 1 94.56 35 LEU B CA 1
ATOM 733 C C . LEU B 1 35 ? -3.385 9.047 7.539 1 94.56 35 LEU B C 1
ATOM 735 O O . LEU B 1 35 ? -3.887 8.656 8.594 1 94.56 35 LEU B O 1
ATOM 739 N N . LYS B 1 36 ? -4.004 9.773 6.641 1 93.44 36 LYS B N 1
ATOM 740 C CA . LYS B 1 36 ? -5.395 10.188 6.82 1 93.44 36 LYS B CA 1
ATOM 741 C C . LYS B 1 36 ? -6.203 9.961 5.547 1 93.44 36 LYS B C 1
ATOM 743 O O . LYS B 1 36 ? -5.672 10.062 4.438 1 93.44 36 LYS B O 1
ATOM 748 N N . PRO B 1 37 ? -7.402 9.633 5.707 1 95.19 37 PRO B N 1
ATOM 749 C CA . PRO B 1 37 ? -8.266 9.484 4.535 1 95.19 37 PRO B CA 1
ATOM 750 C C . PRO B 1 37 ? -8.352 10.75 3.691 1 95.19 37 PRO B C 1
ATOM 752 O O . PRO B 1 37 ? -8.469 11.852 4.238 1 95.19 37 PRO B O 1
ATOM 755 N N . GLY B 1 38 ? -8.242 10.617 2.361 1 94.88 38 GLY B N 1
ATOM 756 C CA . GLY B 1 38 ? -8.312 11.766 1.471 1 94.88 38 GLY B CA 1
ATOM 757 C C . GLY B 1 38 ? -6.957 12.383 1.19 1 94.88 38 GLY B C 1
ATOM 758 O O . GLY B 1 38 ? -6.844 13.297 0.364 1 94.88 38 GLY B O 1
ATOM 759 N N . GLU B 1 39 ? -5.992 11.914 1.885 1 93.88 39 GLU B N 1
ATOM 760 C CA . GLU B 1 39 ? -4.648 12.453 1.688 1 93.88 39 GLU B CA 1
ATOM 761 C C . GLU B 1 39 ? -4.008 11.883 0.426 1 93.88 39 GLU B C 1
ATOM 763 O O . GLU B 1 39 ? -4.332 10.766 0.009 1 93.88 39 GLU B O 1
ATOM 768 N N . LYS B 1 40 ? -3.096 12.633 -0.115 1 95.69 40 LYS B N 1
ATOM 769 C CA . LYS B 1 40 ? -2.389 12.203 -1.317 1 95.69 40 LYS B CA 1
ATOM 770 C C . LYS B 1 40 ? -1.131 11.414 -0.961 1 95.69 40 LYS B C 1
ATOM 772 O O . LYS B 1 40 ? -0.393 11.797 -0.05 1 95.69 40 LYS B O 1
ATOM 777 N N . ILE B 1 41 ? -0.979 10.336 -1.7 1 96 41 ILE B N 1
ATOM 778 C CA . ILE B 1 41 ? 0.204 9.508 -1.49 1 96 41 ILE B CA 1
ATOM 779 C C . ILE B 1 41 ? 0.867 9.211 -2.832 1 96 41 ILE B C 1
ATOM 781 O O . ILE B 1 41 ? 0.269 9.422 -3.889 1 96 41 ILE B O 1
ATOM 785 N N . ARG B 1 42 ? 2.1 8.766 -2.77 1 95.81 42 ARG B N 1
ATOM 786 C CA . ARG B 1 42 ? 2.873 8.406 -3.953 1 95.81 42 ARG B CA 1
ATOM 787 C C . ARG B 1 42 ? 3.232 6.926 -3.943 1 95.81 42 ARG B C 1
ATOM 789 O O . ARG B 1 42 ? 3.723 6.406 -2.938 1 95.81 42 ARG B O 1
ATOM 796 N N . PHE B 1 43 ? 2.852 6.293 -5.023 1 96.62 43 PHE B N 1
ATOM 797 C CA . PHE B 1 43 ? 3.252 4.906 -5.223 1 96.62 43 P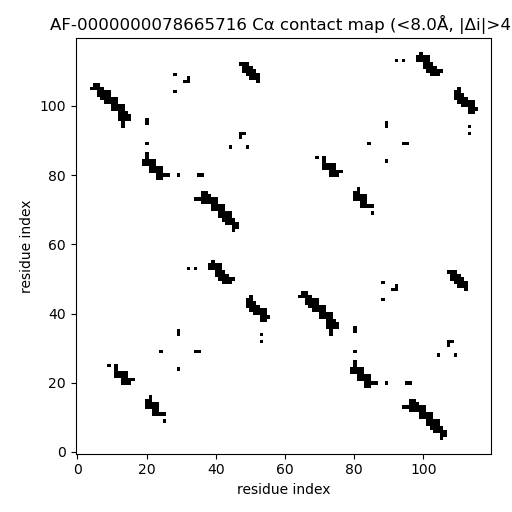HE B CA 1
ATOM 798 C C . PHE B 1 43 ? 4.562 4.828 -6 1 96.62 43 PHE B C 1
ATOM 800 O O . PHE B 1 43 ? 4.676 5.383 -7.098 1 96.62 43 PHE B O 1
ATOM 807 N N . ARG B 1 44 ? 5.531 4.203 -5.41 1 95.12 44 ARG B N 1
ATOM 808 C CA . ARG B 1 44 ? 6.789 3.961 -6.109 1 95.12 44 ARG B CA 1
ATOM 809 C C . ARG B 1 44 ? 6.996 2.471 -6.359 1 95.12 44 ARG B C 1
ATOM 811 O O . ARG B 1 44 ? 7.246 1.706 -5.426 1 95.12 44 ARG B O 1
ATOM 818 N N . LEU B 1 45 ? 6.883 2.115 -7.586 1 94.62 45 LEU B N 1
ATOM 819 C CA . LEU B 1 45 ? 7.098 0.723 -7.965 1 94.62 45 LEU B CA 1
ATOM 820 C C . LEU B 1 45 ? 8.578 0.445 -8.195 1 94.62 45 LEU B C 1
ATOM 822 O O . LEU B 1 45 ? 9.195 1.044 -9.078 1 94.62 45 LEU B O 1
ATOM 826 N N . GLU B 1 46 ? 9.141 -0.329 -7.379 1 88.5 46 GLU B N 1
ATOM 827 C CA . GLU B 1 46 ? 10.547 -0.706 -7.477 1 88.5 46 GLU B CA 1
ATOM 828 C C . GLU B 1 46 ? 10.703 -2.189 -7.797 1 88.5 46 GLU B C 1
ATOM 830 O O . GLU B 1 46 ? 10.773 -3.021 -6.891 1 88.5 46 GLU B O 1
ATOM 835 N N . LYS B 1 47 ? 10.836 -2.578 -9.133 1 81.94 47 LYS B N 1
ATOM 836 C CA . LYS B 1 47 ? 11.023 -3.941 -9.625 1 81.94 47 LYS B CA 1
ATOM 837 C C . LYS B 1 47 ? 9.859 -4.836 -9.219 1 81.94 47 LYS B C 1
ATOM 839 O O . LYS B 1 47 ? 9.133 -5.344 -10.07 1 81.94 47 LYS B O 1
ATOM 844 N N . ASN B 1 48 ? 9.695 -5.18 -7.906 1 83.62 48 ASN B N 1
ATOM 845 C CA . ASN B 1 48 ? 8.602 -6.047 -7.5 1 83.62 48 ASN B CA 1
ATOM 846 C C . ASN B 1 48 ? 8.023 -5.621 -6.152 1 83.62 48 ASN B C 1
ATOM 848 O O . ASN B 1 48 ? 7.488 -6.449 -5.41 1 83.62 48 ASN B O 1
ATOM 852 N N . LYS B 1 49 ? 8.266 -4.406 -5.906 1 91.81 49 LYS B N 1
ATOM 853 C CA . LYS B 1 49 ? 7.801 -3.881 -4.625 1 91.81 49 LYS B CA 1
ATOM 854 C C . LYS B 1 49 ? 7.121 -2.523 -4.797 1 91.81 49 LYS B C 1
ATOM 856 O O . LYS B 1 49 ? 7.547 -1.713 -5.625 1 91.81 49 LYS B O 1
ATOM 861 N N . LEU B 1 50 ? 6.16 -2.328 -4.051 1 96.38 50 LEU B N 1
ATOM 862 C CA . LEU B 1 50 ? 5.434 -1.064 -4.074 1 96.38 50 LEU B CA 1
ATOM 863 C C . LEU B 1 50 ? 5.691 -0.262 -2.803 1 96.38 50 LEU B C 1
ATOM 865 O O . LEU B 1 50 ? 5.387 -0.721 -1.7 1 96.38 50 LEU B O 1
ATOM 869 N N . CYS B 1 51 ? 6.223 0.881 -2.99 1 96.06 51 CYS B N 1
ATOM 870 C CA . CYS B 1 51 ? 6.5 1.757 -1.855 1 96.06 51 CYS B CA 1
ATOM 871 C C . CYS B 1 51 ? 5.492 2.898 -1.791 1 96.06 51 CYS B C 1
ATOM 873 O O . CYS B 1 51 ? 5.258 3.584 -2.789 1 96.06 51 CYS B O 1
ATOM 875 N N . ILE B 1 52 ? 4.918 3.092 -0.653 1 96.94 52 ILE B N 1
ATOM 876 C CA . ILE B 1 52 ? 3.924 4.141 -0.453 1 96.94 52 ILE B CA 1
ATOM 877 C C . ILE B 1 52 ? 4.496 5.227 0.454 1 96.94 52 ILE B C 1
ATOM 879 O O . ILE B 1 52 ? 5.059 4.93 1.511 1 96.94 52 ILE B O 1
ATOM 883 N N . GLU B 1 53 ? 4.375 6.41 0.03 1 94.25 53 GLU B N 1
ATOM 884 C CA . GLU B 1 53 ? 4.836 7.566 0.791 1 94.25 53 GLU B CA 1
ATOM 885 C C . GLU B 1 53 ? 3.824 8.711 0.726 1 94.25 53 GLU B C 1
ATOM 887 O O . GLU B 1 53 ? 3.092 8.844 -0.258 1 94.25 53 GLU B O 1
ATOM 892 N N . LYS B 1 54 ? 3.756 9.453 1.718 1 92.62 54 LYS B N 1
ATOM 893 C CA . LYS B 1 54 ? 2.844 10.586 1.786 1 92.62 54 LYS B CA 1
ATOM 894 C C . LYS B 1 54 ? 3.402 11.789 1.025 1 92.62 54 LYS B C 1
ATOM 896 O O . LYS B 1 54 ? 4.594 12.086 1.117 1 92.62 54 LYS B O 1
ATOM 901 N N . ILE B 1 55 ? 2.506 12.375 0.167 1 90.56 55 ILE B N 1
ATOM 902 C CA . ILE B 1 55 ? 2.904 13.562 -0.592 1 90.56 55 ILE B CA 1
ATOM 903 C C . ILE B 1 55 ? 2.672 14.812 0.246 1 90.56 55 ILE B C 1
ATOM 905 O O . ILE B 1 55 ? 1.558 15.055 0.717 1 90.56 55 ILE B O 1
ATOM 909 N N . GLU B 1 56 ? 3.676 15.359 0.833 1 78.62 56 GLU B N 1
ATOM 910 C CA . GLU B 1 56 ? 3.537 16.625 1.544 1 78.62 56 GLU B CA 1
ATOM 911 C C . GLU B 1 56 ? 3.271 17.781 0.576 1 78.62 56 GLU B C 1
ATOM 913 O O . GLU B 1 56 ? 3.975 17.922 -0.424 1 78.62 56 GLU B O 1
ATOM 918 N N . LYS B 1 57 ? 1.913 18.016 0.309 1 68.38 57 LYS B N 1
ATOM 919 C CA . LYS B 1 57 ? 1.66 19.203 -0.502 1 68.38 57 LYS B CA 1
ATOM 920 C C . LYS B 1 57 ? 2.363 20.422 0.078 1 68.38 57 LYS B C 1
ATOM 922 O O . LYS B 1 57 ? 2.209 20.734 1.262 1 68.38 57 LYS B O 1
ATOM 927 N N . LYS B 1 58 ? 3.607 20.609 -0.36 1 57.38 58 LYS B N 1
ATOM 928 C CA . LYS B 1 58 ? 3.998 21.984 -0.054 1 57.38 58 LYS B CA 1
ATOM 929 C C . LYS B 1 58 ? 2.887 22.969 -0.418 1 57.38 58 LYS B C 1
ATOM 931 O O . LYS B 1 58 ? 2.463 23.031 -1.573 1 57.38 58 LYS B O 1
ATOM 936 N N . GLU B 1 59 ? 1.771 23.016 0.323 1 48.47 59 GLU B N 1
ATOM 937 C CA . GLU B 1 59 ? 1.066 24.281 0.106 1 48.47 59 GLU B CA 1
ATOM 938 C C . GLU B 1 59 ? 2.037 25.406 -0.258 1 48.47 59 GLU B C 1
ATOM 940 O O . GLU B 1 59 ? 2.92 25.75 0.531 1 48.47 59 GLU B O 1
ATOM 945 N N . ASP B 1 60 ? 2.447 25.438 -1.526 1 35.03 60 ASP B N 1
ATOM 946 C CA . ASP B 1 60 ? 2.676 26.859 -1.779 1 35.03 60 ASP B CA 1
ATOM 947 C C . ASP B 1 60 ? 1.459 27.688 -1.384 1 35.03 60 ASP B C 1
ATOM 949 O O . ASP B 1 60 ? 0.319 27.234 -1.542 1 35.03 60 ASP B O 1
#

Radius of gyration: 14.51 Å; Cα contacts (8 Å, |Δi|>4): 240; chains: 2; bounding box: 43×54×28 Å

Solvent-accessible surface area (backbone atoms only — not comparable to full-atom values): 6997 Å² total; per-residue (Å²): 122,87,78,69,71,74,56,51,77,45,81,36,49,28,38,61,61,85,94,41,46,25,38,61,51,53,62,72,55,30,60,71,63,65,61,51,68,71,36,48,29,37,37,36,35,49,92,71,32,38,32,40,34,77,53,77,72,70,74,121,125,84,76,69,70,73,57,51,77,44,81,40,48,28,37,61,63,86,94,39,45,26,38,60,50,53,63,71,56,31,61,68,63,64,62,51,68,73,36,50,29,35,37,36,35,50,93,72,32,38,32,41,35,76,53,75,71,71,74,122

Organism: Nitrososphaera gargensis (strain Ga9.2) (NCBI:txid1237085)